Protein AF-W1YDR1-F1 (afdb_monomer)

pLDDT: mean 95.83, std 3.76, range [74.56, 98.62]

Mean predicted aligned error: 2.83 Å

Foldseek 3Di:
DVVCVVVVNQEDEDADEDLVDLACPVVVVLVVQVVVNGAYEYAYEQFPPNHDVVNVSRLVRQLVVQVVCVVPVVRYHGAYEYEQPVRADPVSVVVSVVSVPVVGHYDYDAPPDPVSVVVCCVPPVD

InterPro domains:
  IPR006680 Amidohydrolase-related [PF01979] (5-125)
  IPR032466 Metal-dependent hydrolase [SSF51556] (3-126)
  IPR050287 5-Methylthioadenosine/S-adenosylhomocysteine deaminase [PTHR43794] (4-125)

Radius of gyration: 15.34 Å; Cα contacts (8 Å, |Δi|>4): 180; chains: 1; bounding box: 40×29×41 Å

Solvent-accessible surface area (backbone atoms only — not comparable to full-atom values): 7048 Å² total; per-residue (Å²): 108,67,75,47,48,79,69,70,52,60,65,45,80,44,79,41,77,64,93,84,53,57,79,63,42,67,55,58,52,47,53,52,33,56,74,72,70,35,29,39,35,40,21,32,49,28,40,56,88,70,38,69,69,50,26,50,45,19,50,50,36,21,52,54,45,39,61,55,23,66,78,42,64,90,44,30,41,44,26,41,20,38,48,43,66,92,42,51,51,70,68,54,52,52,51,48,61,71,61,46,80,84,65,55,52,78,46,67,57,70,74,84,47,73,63,49,47,52,49,39,33,72,78,71,73,90

Structure (mmCIF, N/CA/C/O backbone):
data_AF-W1YDR1-F1
#
_entry.id   AF-W1YDR1-F1
#
loop_
_atom_site.group_PDB
_atom_site.id
_atom_site.type_symbol
_atom_site.label_atom_id
_atom_site.label_alt_id
_atom_site.label_comp_id
_atom_site.label_asym_id
_atom_site.label_entity_id
_atom_site.label_seq_id
_atom_site.pdbx_PDB_ins_code
_atom_site.Cartn_x
_atom_site.Cartn_y
_atom_site.Cartn_z
_atom_site.occupancy
_atom_site.B_iso_or_equiv
_atom_site.auth_seq_id
_atom_site.auth_comp_id
_atom_site.auth_asym_id
_atom_site.auth_atom_id
_atom_site.pdbx_PDB_model_num
ATOM 1 N N . TYR A 1 1 ? -14.445 9.318 0.785 1.00 92.50 1 TYR A N 1
ATOM 2 C CA . TYR A 1 1 ? -15.428 8.538 1.570 1.00 92.50 1 TYR A CA 1
ATOM 3 C C . TYR A 1 1 ? -16.887 8.840 1.250 1.00 92.50 1 TYR A C 1
ATOM 5 O O . TYR A 1 1 ? -17.584 7.885 0.944 1.00 92.50 1 TYR A O 1
ATOM 13 N N . LEU A 1 2 ? -17.367 10.095 1.295 1.00 93.94 2 LEU A N 1
ATOM 14 C CA . LEU A 1 2 ? -18.802 10.420 1.126 1.00 93.94 2 LEU A CA 1
ATOM 15 C C . LEU A 1 2 ? -19.475 9.730 -0.072 1.00 93.94 2 LEU A C 1
ATOM 17 O O . LEU A 1 2 ? -20.446 9.012 0.129 1.00 93.94 2 LEU A O 1
ATOM 21 N N . GLY A 1 3 ? -18.899 9.823 -1.275 1.00 96.19 3 GLY A N 1
ATOM 22 C CA . GLY A 1 3 ? -19.463 9.153 -2.454 1.00 96.19 3 GLY A CA 1
ATOM 23 C C . GLY A 1 3 ? -19.553 7.625 -2.320 1.00 96.19 3 GLY A C 1
ATOM 24 O O . GLY A 1 3 ? -20.522 7.026 -2.768 1.00 96.19 3 GLY A O 1
ATOM 25 N N . CYS A 1 4 ? -18.602 6.970 -1.647 1.00 96.69 4 CYS A N 1
ATOM 26 C CA . CYS A 1 4 ? -18.685 5.533 -1.365 1.00 96.69 4 CYS A CA 1
ATOM 27 C C . CYS A 1 4 ? -19.859 5.233 -0.416 1.00 96.69 4 CYS A C 1
ATOM 29 O O . CYS A 1 4 ? -20.627 4.302 -0.648 1.00 96.69 4 CYS A O 1
ATOM 31 N N . ILE A 1 5 ? -20.018 6.050 0.629 1.00 96.56 5 ILE A N 1
ATOM 32 C CA . ILE A 1 5 ? -21.059 5.896 1.656 1.00 96.56 5 ILE A CA 1
ATOM 33 C C . ILE A 1 5 ? -22.453 6.099 1.060 1.00 96.56 5 ILE A C 1
ATOM 35 O O . ILE A 1 5 ? -23.346 5.293 1.307 1.00 96.56 5 ILE A O 1
ATOM 39 N N . GLU A 1 6 ? -22.626 7.129 0.232 1.00 97.69 6 GLU A N 1
ATOM 40 C CA . GLU A 1 6 ? -23.874 7.402 -0.494 1.00 97.69 6 GLU A CA 1
ATOM 41 C C . GLU A 1 6 ? -24.286 6.233 -1.405 1.00 97.69 6 GLU A C 1
ATOM 43 O O . GLU A 1 6 ? -25.470 6.043 -1.668 1.00 97.69 6 GLU A O 1
ATOM 48 N N . ASN A 1 7 ? -23.321 5.406 -1.822 1.00 97.88 7 ASN A N 1
ATOM 49 C CA . ASN A 1 7 ? -23.528 4.196 -2.619 1.00 97.88 7 ASN A CA 1
ATOM 50 C C . ASN A 1 7 ? -23.523 2.897 -1.784 1.00 97.88 7 ASN A C 1
ATOM 52 O O . ASN A 1 7 ? -23.425 1.803 -2.335 1.00 97.88 7 ASN A O 1
ATOM 56 N N . GLY A 1 8 ? -23.625 2.988 -0.453 1.00 97.38 8 GLY A N 1
ATOM 57 C CA . GLY A 1 8 ? -23.744 1.826 0.436 1.00 97.38 8 GLY A CA 1
ATOM 58 C C . GLY A 1 8 ? -22.442 1.057 0.691 1.00 97.38 8 GLY A C 1
ATOM 59 O O . GLY A 1 8 ? -22.477 -0.036 1.261 1.00 97.38 8 GLY A O 1
ATOM 60 N N . VAL A 1 9 ? -21.283 1.598 0.304 1.00 98.00 9 VAL A N 1
ATOM 61 C CA . VAL A 1 9 ? -19.981 0.971 0.567 1.00 98.00 9 VAL A CA 1
ATOM 62 C C . VAL A 1 9 ? -19.623 1.127 2.044 1.00 98.00 9 VAL A C 1
ATOM 64 O O . VAL A 1 9 ? -19.542 2.234 2.573 1.00 98.00 9 VAL A O 1
ATOM 67 N N . THR A 1 10 ? -19.364 0.002 2.713 1.00 97.00 10 THR A N 1
ATOM 68 C CA . THR A 1 10 ? -19.043 -0.039 4.154 1.00 97.00 10 THR A CA 1
ATOM 69 C C . THR A 1 10 ? -17.577 -0.364 4.445 1.00 97.00 10 THR A C 1
ATOM 71 O O . THR A 1 10 ? -17.132 -0.294 5.594 1.00 97.00 10 THR A O 1
ATOM 74 N N . THR A 1 11 ? -16.811 -0.763 3.428 1.00 98.00 11 THR A N 1
ATOM 75 C CA . THR A 1 11 ? -15.380 -1.076 3.527 1.00 98.00 11 THR A CA 1
ATOM 76 C C . THR A 1 11 ? -14.666 -0.615 2.269 1.00 98.00 11 THR A C 1
ATOM 78 O O . THR A 1 11 ? -15.117 -0.931 1.172 1.00 98.00 11 THR A O 1
ATOM 81 N N . ILE A 1 12 ? -13.581 0.137 2.436 1.00 98.06 12 ILE A N 1
ATOM 82 C CA . ILE A 1 12 ? -12.810 0.720 1.339 1.00 98.06 12 ILE A CA 1
ATOM 83 C C . ILE A 1 12 ? -11.390 0.163 1.380 1.00 98.06 12 ILE A C 1
ATOM 85 O O . ILE A 1 12 ? -10.787 0.093 2.448 1.00 98.06 12 ILE A O 1
ATOM 89 N N . PHE A 1 13 ? -10.870 -0.219 0.219 1.00 98.00 13 PHE A N 1
ATOM 90 C CA . PHE A 1 13 ? -9.444 -0.439 0.007 1.00 98.00 13 PHE A CA 1
ATOM 91 C C . PHE A 1 13 ? -8.915 0.803 -0.703 1.00 98.00 13 PHE A C 1
ATOM 93 O O . PHE A 1 13 ? -9.417 1.137 -1.774 1.00 98.00 13 PHE A O 1
ATOM 100 N N . ASP A 1 14 ? -7.970 1.504 -0.087 1.00 97.69 14 ASP A N 1
ATOM 101 C CA . ASP A 1 14 ? -7.409 2.747 -0.621 1.00 97.69 14 ASP A CA 1
ATOM 102 C C . ASP A 1 14 ? -5.907 2.567 -0.845 1.00 97.69 14 ASP A C 1
ATOM 104 O O . ASP A 1 14 ? -5.156 2.285 0.095 1.00 97.69 14 ASP A O 1
ATOM 108 N N . HIS A 1 15 ? -5.501 2.677 -2.109 1.00 97.50 15 HIS A N 1
ATOM 109 C CA . HIS A 1 15 ? -4.108 2.633 -2.546 1.00 97.50 15 HIS A CA 1
ATOM 110 C C . HIS A 1 15 ? -3.629 4.073 -2.703 1.00 97.50 15 HIS A C 1
ATOM 112 O O . HIS A 1 15 ? -3.802 4.703 -3.746 1.00 97.50 15 HIS A O 1
ATOM 118 N N . HIS A 1 16 ? -3.160 4.643 -1.596 1.00 97.50 16 HIS A N 1
ATOM 119 C CA . HIS A 1 16 ? -2.945 6.075 -1.486 1.00 97.50 16 HIS A CA 1
ATOM 120 C C . HIS A 1 16 ? -1.606 6.498 -2.096 1.00 97.50 16 HIS A C 1
ATOM 122 O O . HIS A 1 16 ? -0.559 5.954 -1.754 1.00 97.50 16 HIS A O 1
ATOM 128 N N . ALA A 1 17 ? -1.623 7.539 -2.926 1.00 94.56 17 ALA A N 1
ATOM 129 C CA . ALA A 1 17 ? -0.424 8.148 -3.491 1.00 94.56 17 ALA A CA 1
ATOM 130 C C . ALA A 1 17 ? -0.544 9.676 -3.446 1.00 94.56 17 ALA A C 1
ATOM 132 O O . ALA A 1 17 ? -1.405 10.262 -4.105 1.00 94.56 17 ALA A O 1
ATOM 133 N N . SER A 1 18 ? 0.310 10.334 -2.662 1.00 88.88 18 SER A N 1
ATOM 134 C CA . SER A 1 18 ? 0.241 11.788 -2.442 1.00 88.88 18 SER A CA 1
ATOM 135 C C . SER A 1 18 ? 1.534 12.553 -2.719 1.00 88.88 18 SER A C 1
ATOM 137 O O . SER A 1 18 ? 1.449 13.773 -2.768 1.00 88.88 18 SER A O 1
ATOM 139 N N . TYR A 1 19 ? 2.677 11.883 -2.938 1.00 77.25 19 TYR A N 1
ATOM 140 C CA . TYR A 1 19 ? 4.016 12.344 -3.390 1.00 77.25 19 TYR A CA 1
ATOM 141 C C . TYR A 1 19 ? 4.679 13.572 -2.727 1.00 77.25 19 TYR A C 1
ATOM 143 O O . TYR A 1 19 ? 5.904 13.665 -2.707 1.00 77.25 19 TYR A O 1
ATOM 151 N N . GLY A 1 20 ? 3.920 14.523 -2.190 1.00 82.62 20 GLY A N 1
ATOM 152 C CA . GLY A 1 20 ? 4.378 15.615 -1.337 1.00 82.62 20 GLY A CA 1
ATOM 153 C C . GLY A 1 20 ? 4.191 15.334 0.153 1.00 82.62 20 GLY A C 1
ATOM 154 O O . GLY A 1 20 ? 4.865 15.958 0.959 1.00 82.62 20 GLY A O 1
ATOM 155 N N . GLU A 1 21 ? 3.327 14.382 0.522 1.00 90.56 21 GLU A N 1
ATOM 156 C CA . GLU A 1 21 ? 2.953 14.104 1.917 1.00 90.56 21 GLU A CA 1
ATOM 157 C C . GLU A 1 21 ? 2.928 12.593 2.183 1.00 90.56 21 GLU A C 1
ATOM 159 O O . GLU A 1 21 ? 1.867 11.977 2.262 1.00 90.56 21 GLU A O 1
ATOM 164 N N . VAL A 1 22 ? 4.105 11.968 2.271 1.00 95.00 22 VAL A N 1
ATOM 165 C CA . VAL A 1 22 ? 4.214 10.530 2.579 1.00 95.00 22 VAL A CA 1
ATOM 166 C C . VAL A 1 22 ? 3.965 10.255 4.070 1.00 95.00 22 VAL A C 1
ATOM 168 O O . VAL A 1 22 ? 3.041 9.500 4.386 1.00 95.00 22 VAL A O 1
ATOM 171 N N . PRO A 1 23 ? 4.730 10.849 5.011 1.00 95.81 23 PRO A N 1
ATOM 172 C CA . PRO A 1 23 ? 4.679 10.432 6.410 1.00 95.81 23 PRO A CA 1
ATOM 173 C C . PRO A 1 23 ? 3.331 10.756 7.061 1.00 95.81 23 PRO A C 1
ATOM 175 O O . PRO A 1 23 ? 2.836 11.874 6.947 1.00 95.81 23 PRO A O 1
ATOM 178 N N . ASN A 1 24 ? 2.769 9.796 7.798 1.00 96.94 24 ASN A N 1
ATOM 179 C CA . ASN A 1 24 ? 1.498 9.900 8.533 1.00 96.94 24 ASN A CA 1
ATOM 180 C C . ASN A 1 24 ? 0.241 10.143 7.677 1.00 96.94 24 ASN A C 1
ATOM 182 O O . ASN A 1 24 ? -0.853 10.288 8.231 1.00 96.94 24 ASN A O 1
ATOM 186 N N . SER A 1 25 ? 0.355 10.160 6.349 1.00 97.94 25 SER A N 1
ATOM 187 C CA . SER A 1 25 ? -0.788 10.354 5.449 1.00 97.94 25 SER A CA 1
ATOM 188 C C . SER A 1 25 ? -1.875 9.298 5.654 1.00 97.94 25 SER A C 1
ATOM 190 O O . SER A 1 25 ? -3.062 9.629 5.695 1.00 97.94 25 SER A O 1
ATOM 192 N N . LEU A 1 26 ? -1.485 8.042 5.895 1.00 98.25 26 LEU A N 1
ATOM 193 C CA . LEU A 1 26 ? -2.435 6.956 6.132 1.00 98.25 26 LEU A CA 1
ATOM 194 C C . LEU A 1 26 ? -3.194 7.132 7.452 1.00 98.25 26 LEU A C 1
ATOM 196 O O . LEU A 1 26 ? -4.382 6.821 7.510 1.00 98.25 26 LEU A O 1
ATOM 200 N N . SER A 1 27 ? -2.562 7.691 8.490 1.00 98.31 27 SER A N 1
ATOM 201 C CA . SER A 1 27 ? -3.239 7.995 9.762 1.00 98.31 27 SER A CA 1
ATOM 202 C C . SER A 1 27 ? -4.289 9.084 9.589 1.00 98.31 27 SER A C 1
ATOM 204 O O . SER A 1 27 ? -5.398 8.955 10.098 1.00 98.31 27 SER A O 1
ATOM 206 N N . ILE A 1 28 ? -3.981 10.125 8.806 1.00 97.75 28 ILE A N 1
ATOM 207 C CA . ILE A 1 28 ? -4.940 11.194 8.493 1.00 97.75 28 ILE A CA 1
ATOM 208 C C . ILE A 1 28 ? -6.173 10.602 7.795 1.00 97.75 28 ILE A C 1
ATOM 210 O O . ILE A 1 28 ? -7.310 10.891 8.171 1.00 97.75 28 ILE A O 1
ATOM 214 N N . ILE A 1 29 ? -5.965 9.723 6.812 1.00 97.62 29 ILE A N 1
ATOM 215 C CA . ILE A 1 29 ? -7.057 9.040 6.106 1.00 97.62 29 ILE A CA 1
ATOM 216 C C . ILE A 1 29 ? -7.831 8.108 7.050 1.00 97.62 29 ILE A C 1
ATOM 218 O O . ILE A 1 29 ? -9.063 8.055 6.988 1.00 97.62 29 ILE A O 1
ATOM 222 N N . ALA A 1 30 ? -7.133 7.391 7.932 1.00 98.19 30 ALA A N 1
ATOM 223 C CA . ALA A 1 30 ? -7.729 6.487 8.907 1.00 98.19 30 ALA A CA 1
ATOM 224 C C . ALA A 1 30 ? -8.602 7.224 9.931 1.00 98.19 30 ALA A C 1
ATOM 226 O O . ALA A 1 30 ? -9.690 6.750 10.261 1.00 98.19 30 ALA A O 1
ATOM 227 N N . ASP A 1 31 ? -8.177 8.395 10.403 1.00 98.06 31 ASP A N 1
ATOM 228 C CA . ASP A 1 31 ? -8.965 9.222 11.317 1.00 98.06 31 ASP A CA 1
ATOM 229 C C . ASP A 1 31 ? -10.264 9.684 10.662 1.00 98.06 31 ASP A C 1
ATOM 231 O O . ASP A 1 31 ? -11.336 9.598 11.267 1.00 98.06 31 ASP A O 1
ATOM 235 N N . VAL A 1 32 ? -10.204 10.085 9.392 1.00 97.50 32 VAL A N 1
ATOM 236 C CA . VAL A 1 32 ? -11.400 10.436 8.621 1.00 97.50 32 VAL A CA 1
ATOM 237 C C . VAL A 1 32 ? -12.302 9.208 8.417 1.00 97.50 32 VAL A C 1
ATOM 239 O O . VAL A 1 32 ? -13.518 9.307 8.588 1.00 97.50 32 VAL A O 1
ATOM 242 N N . ALA A 1 33 ? -11.741 8.030 8.123 1.00 97.31 33 ALA A N 1
ATOM 243 C CA . ALA A 1 33 ? -12.510 6.786 8.006 1.00 97.31 33 ALA A CA 1
ATOM 244 C C . ALA A 1 33 ? -13.276 6.454 9.298 1.00 97.31 33 ALA A C 1
ATOM 246 O O . ALA A 1 33 ? -14.471 6.144 9.257 1.00 97.31 33 ALA A O 1
ATOM 247 N N . LYS A 1 34 ? -12.607 6.589 10.453 1.00 96.62 34 LYS A N 1
ATOM 248 C CA . LYS A 1 34 ? -13.204 6.391 11.782 1.00 96.62 34 LYS A CA 1
ATOM 249 C C . LYS A 1 34 ? -14.325 7.390 12.052 1.00 96.62 34 LYS A C 1
ATOM 251 O O . LYS A 1 34 ? -15.383 6.976 12.521 1.00 96.62 34 LYS A O 1
ATOM 256 N N . GLN A 1 35 ? -14.126 8.669 11.723 1.00 97.12 35 GLN A N 1
ATOM 257 C CA . GLN A 1 35 ? -15.152 9.710 11.881 1.00 97.12 35 GLN A CA 1
ATOM 258 C C . GLN A 1 35 ? -16.420 9.392 11.084 1.00 97.12 35 GLN A C 1
ATOM 260 O O . GLN A 1 35 ? -17.525 9.534 11.601 1.00 97.12 35 GLN A O 1
ATOM 265 N N . PHE A 1 36 ? -16.271 8.905 9.850 1.00 96.31 36 PHE A N 1
ATOM 266 C CA . PHE A 1 36 ? -17.403 8.485 9.021 1.00 96.31 36 PHE A CA 1
ATOM 267 C C . PHE A 1 36 ? -17.935 7.082 9.354 1.00 96.31 36 PHE A C 1
ATOM 269 O O . PHE A 1 36 ? -18.933 6.650 8.780 1.00 96.31 36 PHE A O 1
ATOM 276 N N . GLY A 1 37 ? -17.297 6.358 10.277 1.00 95.81 37 GLY A N 1
ATOM 277 C CA . GLY A 1 37 ? -17.737 5.040 10.724 1.00 95.81 37 GLY A CA 1
ATOM 278 C C . GLY A 1 37 ? -17.580 3.923 9.687 1.00 95.81 37 GLY A C 1
ATOM 279 O O . GLY A 1 37 ? -18.212 2.873 9.847 1.00 95.81 37 GLY A O 1
ATOM 280 N N . VAL A 1 38 ? -16.745 4.110 8.661 1.00 97.31 38 VAL A N 1
ATOM 281 C CA . VAL A 1 38 ? -16.438 3.094 7.640 1.00 97.31 38 VAL A CA 1
ATOM 282 C C . VAL A 1 38 ? -15.191 2.297 8.013 1.00 97.31 38 VAL A C 1
ATOM 284 O O . VAL A 1 38 ? -14.342 2.769 8.767 1.00 97.31 38 VAL A O 1
ATOM 287 N N . ARG A 1 39 ? -15.086 1.062 7.512 1.00 98.62 39 ARG A N 1
ATOM 288 C CA . ARG A 1 39 ? -13.841 0.290 7.619 1.00 98.62 39 ARG A CA 1
ATOM 289 C C . ARG A 1 39 ? -12.920 0.640 6.459 1.00 98.62 39 ARG A C 1
ATOM 291 O O . ARG A 1 39 ? -13.399 0.779 5.333 1.00 98.62 39 ARG A O 1
ATOM 298 N N . SER A 1 40 ? -11.622 0.692 6.716 1.00 98.38 40 SER A N 1
ATOM 299 C CA . SER A 1 40 ? -10.640 0.984 5.674 1.00 98.38 40 SER A CA 1
ATOM 300 C C . SER A 1 40 ? -9.445 0.046 5.743 1.00 98.38 40 SER A C 1
ATOM 302 O O . SER A 1 40 ? -8.872 -0.170 6.808 1.00 98.38 40 SER A O 1
ATOM 304 N N . CYS A 1 41 ? -9.071 -0.491 4.588 1.00 98.62 41 CYS A N 1
ATOM 305 C CA . CYS A 1 41 ? -7.800 -1.148 4.343 1.00 98.62 41 CYS A CA 1
ATOM 306 C C . CYS A 1 41 ? -6.918 -0.169 3.565 1.00 98.62 41 CYS A C 1
ATOM 308 O O . CYS A 1 41 ? -7.249 0.167 2.428 1.00 98.62 41 CYS A O 1
ATOM 310 N N . LEU A 1 42 ? -5.857 0.338 4.186 1.00 98.62 42 LEU A N 1
ATOM 311 C CA . LEU A 1 42 ? -5.041 1.405 3.607 1.00 98.62 42 LEU A CA 1
ATOM 312 C C . LEU A 1 42 ? -3.630 0.912 3.295 1.00 98.62 42 LEU A C 1
ATOM 314 O O . LEU A 1 42 ? -3.052 0.110 4.032 1.00 98.62 42 LEU A O 1
ATOM 318 N N . CYS A 1 43 ? -3.059 1.441 2.225 1.00 98.50 43 CYS A N 1
ATOM 319 C CA . CYS A 1 43 ? -1.642 1.329 1.926 1.00 98.50 43 CYS A CA 1
ATOM 320 C C . CYS A 1 43 ? -1.148 2.599 1.235 1.00 98.50 43 CYS A C 1
ATOM 322 O O . CYS A 1 43 ? -1.938 3.353 0.668 1.00 98.50 43 CYS A O 1
ATOM 324 N N . TYR A 1 44 ? 0.159 2.835 1.302 1.00 98.38 44 TYR A N 1
ATOM 325 C CA . TYR A 1 44 ? 0.826 3.892 0.552 1.00 98.38 44 TYR A CA 1
ATOM 326 C C . TYR A 1 44 ? 1.515 3.293 -0.671 1.00 98.38 44 TYR A C 1
ATOM 328 O O . TYR A 1 44 ? 2.151 2.242 -0.569 1.00 98.38 44 TYR A O 1
ATOM 336 N N . GLU A 1 45 ? 1.431 3.962 -1.813 1.00 97.81 45 GLU A N 1
ATOM 337 C CA . GLU A 1 45 ? 2.051 3.514 -3.051 1.00 97.81 45 GLU A CA 1
ATOM 338 C C . GLU A 1 45 ? 3.586 3.577 -2.992 1.00 97.81 45 GLU A C 1
ATOM 340 O O . GLU A 1 45 ? 4.193 4.640 -2.868 1.00 97.81 45 GLU A O 1
ATOM 345 N N . VAL A 1 46 ? 4.228 2.417 -3.124 1.00 98.12 46 VAL A N 1
ATOM 346 C CA . VAL A 1 46 ? 5.666 2.275 -3.357 1.00 98.12 46 VAL A CA 1
ATOM 347 C C . VAL A 1 46 ? 5.918 2.249 -4.863 1.00 98.12 46 VAL A C 1
ATOM 349 O O . VAL A 1 46 ? 5.285 1.485 -5.595 1.00 98.12 46 VAL A O 1
ATOM 352 N N . SER A 1 47 ? 6.855 3.081 -5.318 1.00 97.06 47 SER A N 1
ATOM 353 C CA . SER A 1 47 ? 7.190 3.263 -6.731 1.00 97.06 47 SER A CA 1
ATOM 354 C C . SER A 1 47 ? 8.570 3.917 -6.875 1.00 97.06 47 SER A C 1
ATOM 356 O O . SER A 1 47 ? 8.948 4.769 -6.068 1.00 97.06 47 SER A O 1
ATOM 358 N N . ASP A 1 48 ? 9.297 3.576 -7.942 1.00 96.56 48 ASP A N 1
ATOM 359 C CA . ASP A 1 48 ? 10.610 4.156 -8.261 1.00 96.56 48 ASP A CA 1
ATOM 360 C C . ASP A 1 48 ? 10.514 5.516 -8.975 1.00 96.56 48 ASP A C 1
ATOM 362 O O . ASP A 1 48 ? 11.526 6.192 -9.178 1.00 96.56 48 ASP A O 1
ATOM 366 N N . ARG A 1 49 ? 9.297 5.967 -9.32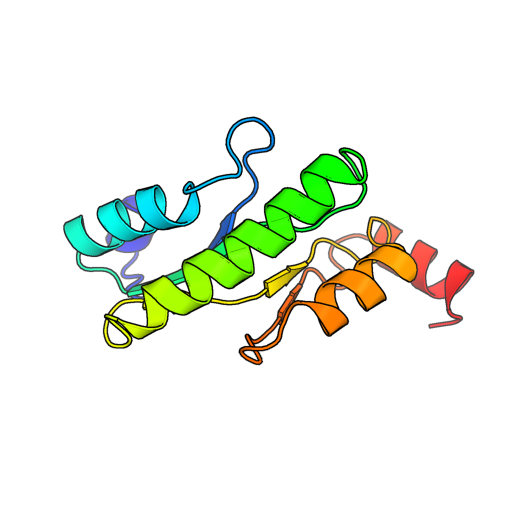2 1.00 94.94 49 ARG A N 1
ATOM 367 C CA . ARG A 1 49 ? 9.046 7.205 -10.091 1.00 94.94 49 ARG A CA 1
ATOM 368 C C . ARG A 1 49 ? 9.618 8.470 -9.448 1.00 94.94 49 ARG A C 1
ATOM 370 O O . ARG A 1 49 ? 9.929 9.423 -10.159 1.00 94.94 49 ARG A O 1
ATOM 377 N N . ASN A 1 50 ? 9.763 8.486 -8.125 1.00 92.69 50 ASN A N 1
ATOM 378 C CA . ASN A 1 50 ? 10.157 9.672 -7.364 1.00 92.69 50 ASN A CA 1
ATOM 379 C C . ASN A 1 50 ? 11.498 9.507 -6.634 1.00 92.69 50 ASN A C 1
ATOM 381 O O . ASN A 1 50 ? 11.822 10.277 -5.728 1.00 92.69 50 ASN A O 1
ATOM 385 N N . GLY A 1 51 ? 12.292 8.523 -7.058 1.00 94.94 51 GLY A N 1
ATOM 386 C CA . GLY A 1 51 ? 13.613 8.258 -6.510 1.00 94.94 51 GLY A CA 1
ATOM 387 C C . GLY A 1 51 ? 13.593 7.453 -5.211 1.00 94.94 51 GLY A C 1
ATOM 388 O O . GLY A 1 51 ? 12.569 7.261 -4.553 1.00 94.94 51 GLY A O 1
ATOM 389 N N . VAL A 1 52 ? 14.783 6.980 -4.841 1.00 96.81 52 VAL A N 1
ATOM 390 C CA . VAL A 1 52 ? 14.982 6.013 -3.753 1.00 96.81 52 VAL A CA 1
ATOM 391 C C . VAL A 1 52 ? 14.510 6.521 -2.389 1.00 96.81 52 VAL A C 1
ATOM 393 O O . VAL A 1 52 ? 13.996 5.738 -1.596 1.00 96.81 52 VAL A O 1
ATOM 396 N N . ASP A 1 53 ? 14.651 7.817 -2.106 1.00 96.62 53 ASP A N 1
ATOM 397 C CA . ASP A 1 53 ? 14.279 8.374 -0.802 1.00 96.62 53 ASP A CA 1
ATOM 398 C C . ASP A 1 53 ? 12.760 8.378 -0.606 1.00 96.62 53 ASP A C 1
ATOM 400 O O . ASP A 1 53 ? 12.279 8.004 0.465 1.00 96.62 53 ASP A O 1
ATOM 404 N N . GLN A 1 54 ? 11.993 8.717 -1.651 1.00 96.00 54 GLN A N 1
ATOM 405 C CA . GLN A 1 54 ? 10.532 8.630 -1.599 1.00 96.00 54 GLN A CA 1
ATOM 406 C C . GLN A 1 54 ? 10.051 7.180 -1.555 1.00 96.00 54 GLN A C 1
ATOM 408 O O . GLN A 1 54 ? 9.167 6.866 -0.763 1.00 96.00 54 GLN A O 1
ATOM 413 N N . MET A 1 55 ? 10.670 6.286 -2.331 1.00 97.25 55 MET A N 1
ATOM 414 C CA . MET A 1 55 ? 10.379 4.850 -2.274 1.00 97.25 55 MET A CA 1
ATOM 415 C C . MET A 1 55 ? 10.554 4.309 -0.844 1.00 97.25 55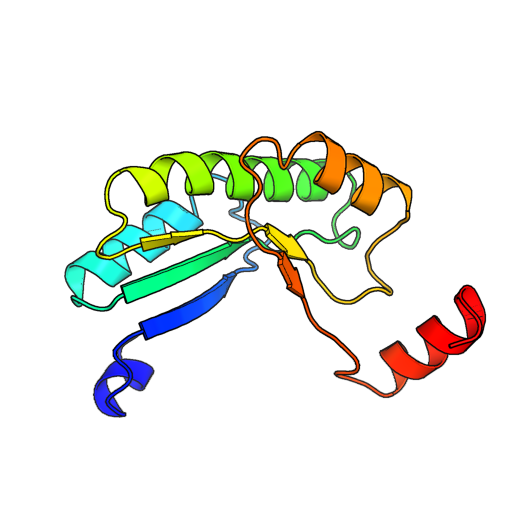 MET A C 1
ATOM 417 O O . MET A 1 55 ? 9.651 3.677 -0.296 1.00 97.25 55 MET A O 1
ATOM 421 N N . LYS A 1 56 ? 11.677 4.625 -0.186 1.00 97.94 56 LYS A N 1
ATOM 422 C CA . LYS A 1 56 ? 11.939 4.203 1.199 1.00 97.94 56 LYS A CA 1
ATOM 423 C C . LYS A 1 56 ? 10.958 4.818 2.192 1.00 97.94 56 LYS A C 1
ATOM 425 O O . LYS A 1 56 ? 10.513 4.125 3.105 1.00 97.94 56 LYS A O 1
ATOM 430 N N . ALA A 1 57 ? 10.602 6.092 2.016 1.00 97.69 57 ALA A N 1
ATOM 431 C CA . ALA A 1 57 ? 9.591 6.747 2.841 1.00 97.69 57 ALA A CA 1
ATOM 432 C C . ALA A 1 57 ? 8.218 6.067 2.702 1.00 97.69 57 ALA A C 1
ATOM 434 O O . ALA A 1 57 ? 7.547 5.853 3.710 1.00 97.69 57 ALA A O 1
ATOM 435 N N . ALA A 1 58 ? 7.832 5.666 1.487 1.00 98.00 58 ALA A N 1
ATOM 436 C CA . ALA A 1 58 ? 6.591 4.940 1.227 1.00 98.00 58 ALA A CA 1
ATOM 437 C C . ALA A 1 58 ? 6.575 3.573 1.928 1.00 98.00 58 ALA A C 1
ATOM 439 O O . ALA A 1 58 ? 5.602 3.222 2.598 1.00 98.00 58 ALA A O 1
ATOM 440 N N . VAL A 1 59 ? 7.670 2.810 1.848 1.00 98.25 59 VAL A N 1
ATOM 441 C CA . VAL A 1 59 ? 7.799 1.532 2.570 1.00 98.25 59 VAL A CA 1
ATOM 442 C C . VAL A 1 59 ? 7.709 1.746 4.081 1.00 98.25 59 VAL A C 1
ATOM 444 O O . VAL A 1 59 ? 6.969 1.035 4.763 1.00 98.25 59 VAL A O 1
ATOM 447 N N . ALA A 1 60 ? 8.412 2.752 4.608 1.00 98.00 60 ALA A N 1
ATOM 448 C CA . ALA A 1 60 ? 8.380 3.081 6.028 1.00 98.00 60 ALA A CA 1
ATOM 449 C C . ALA A 1 60 ? 6.970 3.472 6.502 1.00 98.00 60 ALA A C 1
ATOM 451 O O . ALA A 1 60 ? 6.552 3.030 7.573 1.00 98.00 60 ALA A O 1
ATOM 452 N N . GLU A 1 61 ? 6.222 4.240 5.706 1.00 98.31 61 GLU A N 1
ATOM 453 C CA . GLU A 1 61 ? 4.842 4.620 6.021 1.00 98.31 61 GLU A CA 1
ATOM 454 C C . GLU A 1 61 ? 3.908 3.406 6.054 1.00 98.31 61 GLU A C 1
ATOM 456 O O . GLU A 1 61 ? 3.143 3.263 7.008 1.00 98.31 61 GLU A O 1
ATOM 461 N N . ASN A 1 62 ? 4.014 2.482 5.090 1.00 98.50 62 ASN A N 1
ATOM 462 C CA . ASN A 1 62 ? 3.240 1.234 5.106 1.00 98.50 62 ASN A CA 1
ATOM 463 C C . ASN A 1 62 ? 3.512 0.408 6.375 1.00 98.50 62 ASN A C 1
ATOM 465 O O . ASN A 1 62 ? 2.579 -0.042 7.039 1.00 98.50 62 ASN A O 1
ATOM 469 N N . VAL A 1 63 ? 4.785 0.227 6.748 1.00 98.38 63 VAL A N 1
ATOM 470 C CA . VAL A 1 63 ? 5.173 -0.537 7.950 1.00 98.38 63 VAL A CA 1
ATOM 471 C C . VAL A 1 63 ? 4.693 0.156 9.227 1.00 98.38 63 VAL A C 1
ATOM 473 O O . VAL A 1 63 ? 4.142 -0.489 10.123 1.00 98.38 63 VAL A O 1
ATOM 476 N N . ARG A 1 64 ? 4.874 1.478 9.320 1.00 98.25 64 ARG A N 1
ATOM 477 C CA . ARG A 1 64 ? 4.416 2.287 10.456 1.00 98.25 64 ARG A CA 1
ATOM 478 C C . ARG A 1 64 ? 2.901 2.179 10.617 1.00 98.25 64 ARG A C 1
ATOM 480 O O . ARG A 1 64 ? 2.431 1.859 11.710 1.00 98.25 64 ARG A O 1
ATOM 487 N N . PHE A 1 65 ? 2.149 2.396 9.540 1.00 98.50 65 PHE A N 1
ATOM 488 C CA . PHE A 1 65 ? 0.694 2.304 9.562 1.00 98.50 65 PHE A CA 1
ATOM 489 C C . PHE A 1 65 ? 0.211 0.876 9.836 1.00 98.50 65 PHE A C 1
ATOM 491 O O . PHE A 1 65 ? -0.765 0.691 10.555 1.00 98.50 65 PHE A O 1
ATOM 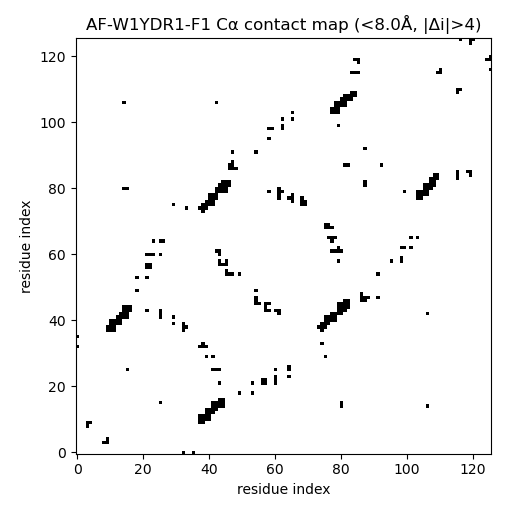498 N N . GLY A 1 66 ? 0.931 -0.149 9.371 1.00 98.25 66 GLY A N 1
ATOM 499 C CA . GLY A 1 66 ? 0.654 -1.543 9.717 1.00 98.25 66 GLY A CA 1
ATOM 500 C C . GLY A 1 66 ? 0.626 -1.801 11.222 1.00 98.25 66 GLY A C 1
ATOM 501 O O . GLY A 1 66 ? -0.254 -2.507 11.718 1.00 98.25 66 GLY A O 1
ATOM 502 N N . LYS A 1 67 ? 1.538 -1.176 11.972 1.00 97.88 67 LYS A N 1
ATOM 503 C CA . LYS A 1 67 ? 1.562 -1.249 13.441 1.00 97.88 67 LYS A CA 1
ATOM 504 C C . LYS A 1 67 ? 0.404 -0.481 14.077 1.00 97.88 67 LYS A C 1
ATOM 506 O O . LYS A 1 67 ? -0.152 -0.943 15.070 1.00 97.88 67 LYS A O 1
ATOM 511 N N . GLU A 1 68 ? 0.025 0.657 13.505 1.00 97.94 68 GLU A N 1
ATOM 512 C CA . GLU A 1 68 ? -1.118 1.455 13.960 1.00 97.94 68 GLU A CA 1
ATOM 513 C C . GLU A 1 68 ? -2.455 0.736 13.730 1.00 97.94 68 GLU A C 1
ATOM 515 O O . GLU A 1 68 ? -3.253 0.609 14.655 1.00 97.94 68 GLU A O 1
ATOM 520 N N . ALA A 1 69 ? -2.686 0.192 12.533 1.00 98.00 69 ALA A N 1
ATOM 521 C CA . ALA A 1 69 ? -3.923 -0.502 12.181 1.00 98.00 69 ALA A CA 1
ATOM 522 C C . ALA A 1 69 ? -4.195 -1.712 13.092 1.00 98.00 69 ALA A C 1
ATOM 524 O O . ALA A 1 69 ? -5.343 -1.975 13.448 1.00 98.00 69 ALA A O 1
ATOM 525 N N . LYS A 1 70 ? -3.140 -2.402 13.557 1.00 96.94 70 LYS A N 1
ATOM 526 C CA . LYS A 1 70 ? -3.242 -3.503 14.535 1.00 96.94 70 LYS A CA 1
ATOM 527 C C . LYS A 1 70 ? -3.829 -3.076 15.889 1.00 96.94 70 LYS A C 1
ATOM 529 O O . LYS A 1 70 ? -4.267 -3.945 16.638 1.00 96.94 70 LYS A O 1
ATOM 534 N N . GLN A 1 71 ? -3.844 -1.783 16.217 1.00 97.31 71 GLN A N 1
ATOM 535 C CA . GLN A 1 71 ? -4.441 -1.271 17.457 1.00 97.31 71 GLN A CA 1
ATOM 536 C C . GLN A 1 71 ? -5.973 -1.176 17.381 1.00 97.31 71 GLN A C 1
ATOM 538 O O . GLN A 1 71 ? -6.631 -1.215 18.418 1.00 97.31 71 GLN A O 1
ATOM 543 N N . ASP A 1 72 ? -6.547 -1.099 16.175 1.00 97.00 72 ASP A N 1
ATOM 544 C CA . ASP A 1 72 ? -7.997 -1.135 15.939 1.00 97.00 72 ASP A CA 1
ATOM 545 C C . ASP A 1 72 ? -8.341 -2.031 14.732 1.00 97.00 72 ASP A C 1
ATOM 547 O O . ASP A 1 72 ? -8.818 -1.559 13.693 1.00 97.00 72 ASP A O 1
ATOM 551 N N . PRO A 1 73 ? -8.136 -3.356 14.858 1.00 96.25 73 PRO A N 1
ATOM 552 C CA . PRO A 1 73 ? -8.337 -4.299 13.758 1.00 96.25 73 PRO A CA 1
ATOM 553 C C . PRO A 1 73 ? -9.817 -4.469 13.375 1.00 96.25 73 PRO A C 1
ATOM 555 O O . PRO A 1 73 ? -10.137 -5.108 12.376 1.00 96.25 73 PRO A O 1
ATOM 558 N N . SER A 1 74 ? -10.745 -3.922 14.170 1.00 96.75 74 SER A N 1
ATOM 559 C CA . SER A 1 74 ? -12.182 -3.937 13.874 1.00 96.75 74 SER A CA 1
ATOM 560 C C . SER A 1 74 ? -12.581 -2.898 12.819 1.00 96.75 74 SER A C 1
ATOM 562 O O . SER A 1 74 ? -13.607 -3.048 12.142 1.00 96.75 74 SER A O 1
ATOM 564 N N . ARG A 1 75 ? -11.772 -1.839 12.679 1.00 96.88 75 ARG A N 1
ATOM 565 C CA . ARG A 1 75 ? -12.009 -0.716 11.765 1.00 96.88 75 ARG A CA 1
ATOM 566 C C . ARG A 1 75 ? -10.955 -0.592 10.681 1.00 96.88 75 ARG A C 1
ATOM 568 O O . ARG A 1 75 ? -11.299 -0.180 9.573 1.00 96.88 75 ARG A O 1
ATOM 575 N N . LEU A 1 76 ? -9.708 -0.921 10.998 1.00 98.44 76 LEU A N 1
ATOM 576 C CA . LEU A 1 76 ? -8.568 -0.675 10.134 1.00 98.44 76 LEU A CA 1
ATOM 577 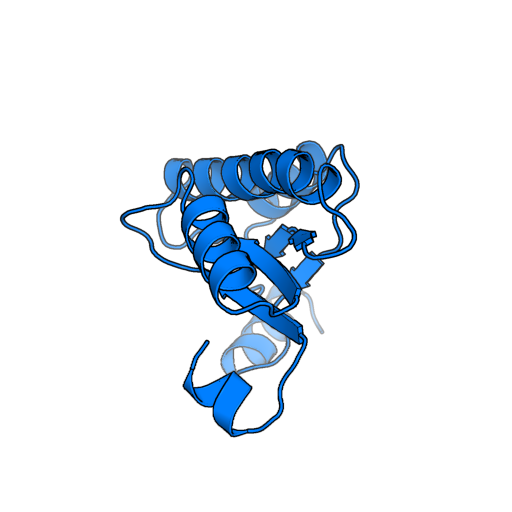C C . LEU A 1 76 ? -7.865 -1.969 9.737 1.00 98.44 76 LEU A C 1
ATOM 579 O O . LEU A 1 76 ? -7.707 -2.893 10.531 1.00 98.44 76 LEU A O 1
ATOM 583 N N . ALA A 1 77 ? -7.383 -1.981 8.503 1.00 98.44 77 ALA A N 1
ATOM 584 C CA . ALA A 1 77 ? -6.402 -2.925 8.002 1.00 98.44 77 ALA A CA 1
ATOM 585 C C . ALA A 1 77 ? -5.314 -2.161 7.239 1.00 98.44 77 ALA A C 1
ATOM 587 O O . ALA A 1 77 ? -5.534 -1.039 6.776 1.00 98.44 77 ALA A O 1
ATOM 588 N N . ALA A 1 78 ? -4.142 -2.773 7.115 1.00 98.38 78 ALA A N 1
ATOM 589 C CA . ALA A 1 78 ? -3.021 -2.220 6.373 1.00 98.38 78 ALA A CA 1
ATOM 590 C C . ALA A 1 78 ? -2.474 -3.251 5.388 1.00 98.38 78 ALA A C 1
ATOM 592 O O . ALA A 1 78 ? -2.459 -4.452 5.675 1.00 98.38 78 ALA A O 1
ATOM 593 N N . MET A 1 79 ? -1.995 -2.768 4.250 1.00 98.56 79 MET A N 1
ATOM 594 C CA . MET A 1 79 ? -1.300 -3.559 3.237 1.00 98.56 79 MET A CA 1
ATOM 595 C C . MET A 1 79 ? -0.010 -2.848 2.830 1.00 98.56 79 MET A C 1
ATOM 597 O O . MET A 1 79 ? 0.184 -1.678 3.139 1.00 98.56 79 MET A O 1
ATOM 601 N N . MET A 1 80 ? 0.874 -3.554 2.133 1.00 98.50 80 MET A N 1
ATOM 602 C CA . MET A 1 80 ? 1.998 -2.964 1.420 1.00 98.50 80 MET A CA 1
ATOM 603 C C . MET A 1 80 ? 1.536 -2.584 0.010 1.00 98.50 80 MET A C 1
ATOM 605 O O . MET A 1 80 ? 1.203 -3.462 -0.792 1.00 98.50 80 MET A O 1
ATOM 609 N N . GLY A 1 81 ? 1.468 -1.284 -0.274 1.00 98.12 81 GLY A N 1
ATOM 610 C CA . GLY A 1 81 ? 1.011 -0.762 -1.560 1.00 98.12 81 GLY A CA 1
ATOM 611 C C . GLY A 1 81 ? 2.137 -0.774 -2.581 1.00 98.12 81 GLY A C 1
ATOM 612 O O . GLY A 1 81 ? 3.113 -0.053 -2.432 1.00 98.12 81 GLY A O 1
ATOM 613 N N . LEU A 1 82 ? 2.011 -1.581 -3.626 1.00 97.88 82 LEU A N 1
ATOM 614 C CA . LEU A 1 82 ? 2.947 -1.616 -4.745 1.00 97.88 82 LEU A CA 1
ATOM 615 C C . LEU A 1 82 ? 2.268 -1.020 -5.975 1.00 97.88 82 LEU A C 1
ATOM 617 O O . LEU A 1 82 ? 1.120 -1.358 -6.268 1.00 97.88 82 LEU A O 1
ATOM 621 N N . HIS A 1 83 ? 2.957 -0.139 -6.692 1.00 96.19 83 HIS A N 1
ATOM 622 C CA . HIS A 1 83 ? 2.485 0.297 -8.003 1.00 96.19 83 HIS A CA 1
ATOM 623 C C . HIS A 1 83 ? 2.663 -0.821 -9.056 1.00 96.19 83 HIS A C 1
ATOM 625 O O . HIS A 1 83 ? 3.028 -1.953 -8.731 1.00 96.19 83 HIS A O 1
ATOM 631 N N . ALA A 1 84 ? 2.381 -0.527 -10.324 1.00 94.12 84 ALA A N 1
ATOM 632 C CA . ALA A 1 84 ? 2.568 -1.461 -11.430 1.00 94.12 84 ALA A CA 1
ATOM 633 C C . ALA A 1 84 ? 4.033 -1.925 -11.578 1.00 94.12 84 ALA A C 1
ATOM 635 O O . ALA A 1 84 ? 4.979 -1.219 -11.214 1.00 94.12 84 ALA A O 1
ATOM 636 N N . SER A 1 85 ? 4.234 -3.116 -12.151 1.00 92.00 85 SER A N 1
ATOM 637 C CA . SER A 1 85 ? 5.551 -3.772 -12.207 1.00 92.00 85 SER A CA 1
ATOM 638 C C . SER A 1 85 ? 6.618 -2.945 -12.920 1.00 92.00 85 SER A C 1
ATOM 640 O O . SER A 1 85 ? 7.774 -2.948 -12.510 1.00 92.00 85 SER A O 1
ATOM 642 N N . PHE A 1 86 ? 6.249 -2.197 -13.961 1.00 91.69 86 PHE A N 1
ATOM 643 C CA . PHE A 1 86 ? 7.207 -1.420 -14.750 1.00 91.69 86 PHE A CA 1
ATOM 644 C C . PHE A 1 86 ? 7.795 -0.218 -13.990 1.00 91.69 86 PHE A C 1
ATOM 646 O O . PHE A 1 86 ? 8.787 0.358 -14.438 1.00 91.69 86 PHE A O 1
ATOM 653 N N . THR A 1 87 ? 7.221 0.153 -12.839 1.00 94.50 87 THR A N 1
ATOM 654 C CA . THR A 1 87 ? 7.748 1.198 -11.945 1.00 94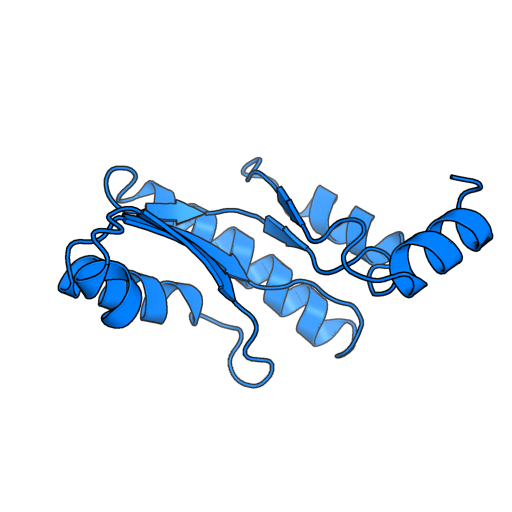.50 87 THR A CA 1
ATOM 655 C C . THR A 1 87 ? 8.443 0.638 -10.703 1.00 94.50 87 THR A C 1
ATOM 657 O O . THR A 1 87 ? 8.680 1.389 -9.757 1.00 94.50 87 THR A O 1
ATOM 660 N N . LEU A 1 88 ? 8.707 -0.670 -10.661 1.00 96.25 88 LEU A N 1
ATOM 661 C CA . LEU A 1 88 ? 9.313 -1.353 -9.522 1.00 96.25 88 LEU A CA 1
ATOM 662 C C . LEU A 1 88 ? 10.513 -2.180 -9.981 1.00 96.25 88 LEU A C 1
ATOM 664 O O . LEU A 1 88 ? 10.378 -3.198 -10.655 1.00 96.25 88 LEU A O 1
ATOM 668 N N . SER A 1 89 ? 11.702 -1.742 -9.588 1.00 95.94 89 SER A N 1
ATOM 669 C CA . SER A 1 89 ? 12.947 -2.484 -9.766 1.00 95.94 89 SER A CA 1
ATOM 670 C C . SER A 1 89 ? 13.036 -3.695 -8.835 1.00 95.94 89 SER A C 1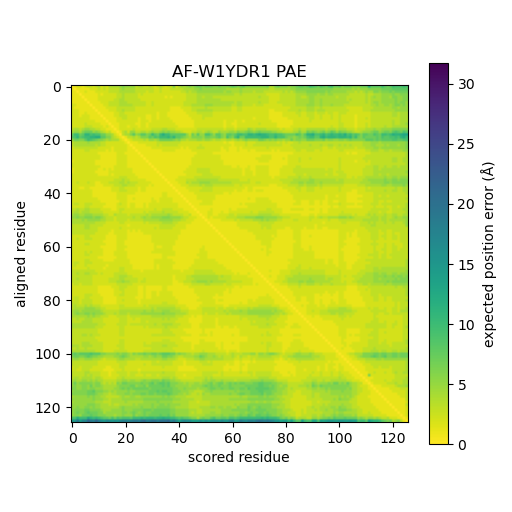
ATOM 672 O O . SER A 1 89 ? 12.378 -3.766 -7.791 1.00 95.94 89 SER A O 1
ATOM 674 N N . THR A 1 90 ? 13.902 -4.649 -9.18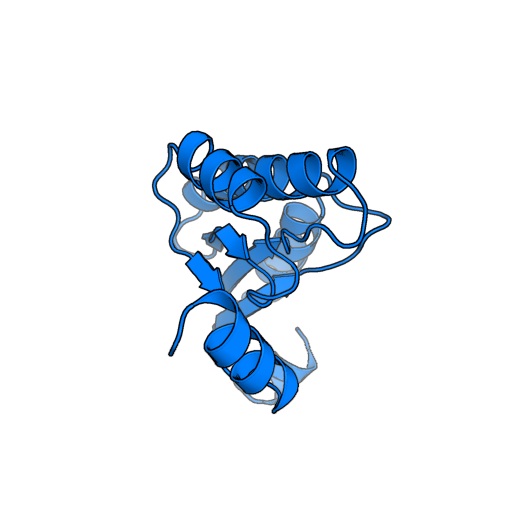9 1.00 96.12 90 THR A N 1
ATOM 675 C CA . THR A 1 90 ? 14.221 -5.801 -8.333 1.00 96.12 90 THR A CA 1
ATOM 676 C C . THR A 1 90 ? 14.742 -5.340 -6.973 1.00 96.12 90 THR A C 1
ATOM 678 O O . THR A 1 90 ? 14.325 -5.867 -5.946 1.00 96.12 90 THR A O 1
ATOM 681 N N . GLU A 1 91 ? 15.585 -4.307 -6.952 1.00 98.00 91 GLU A N 1
ATOM 682 C CA . GLU A 1 91 ? 16.140 -3.711 -5.738 1.00 98.00 91 GLU A CA 1
ATOM 683 C C . GLU A 1 91 ? 15.042 -3.155 -4.824 1.00 98.00 91 GLU A C 1
ATOM 685 O O . GLU A 1 91 ? 15.092 -3.344 -3.606 1.00 98.00 91 GLU A O 1
ATOM 690 N N . THR A 1 92 ? 14.025 -2.507 -5.396 1.00 98.25 92 THR A N 1
ATOM 691 C CA . THR A 1 92 ? 12.866 -2.021 -4.641 1.00 98.25 92 THR A CA 1
ATOM 692 C C . THR A 1 92 ? 12.022 -3.172 -4.104 1.00 98.25 92 THR A C 1
ATOM 694 O O . THR A 1 92 ? 11.631 -3.139 -2.937 1.00 98.25 92 THR A O 1
ATOM 697 N N . LEU A 1 93 ? 11.781 -4.224 -4.891 1.00 97.94 93 LEU A N 1
ATOM 698 C CA . LEU A 1 93 ? 11.044 -5.404 -4.421 1.00 97.94 93 LEU A CA 1
ATOM 699 C C . LEU A 1 93 ? 11.784 -6.135 -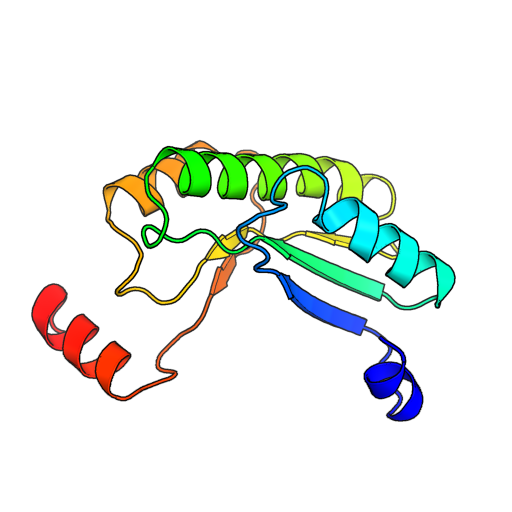3.289 1.00 97.94 93 LEU A C 1
ATOM 701 O O . LEU A 1 93 ? 11.160 -6.526 -2.299 1.00 97.94 93 LEU A O 1
ATOM 705 N N . ASP A 1 94 ? 13.108 -6.268 -3.389 1.00 98.31 94 ASP A N 1
ATOM 706 C CA . ASP A 1 94 ? 13.948 -6.830 -2.329 1.00 98.31 94 ASP A CA 1
ATOM 707 C C . ASP A 1 94 ? 13.914 -5.960 -1.068 1.00 98.31 94 ASP A C 1
ATOM 709 O O . ASP A 1 94 ? 13.773 -6.480 0.043 1.00 98.31 94 ASP A O 1
ATOM 713 N N . TYR A 1 95 ? 13.973 -4.633 -1.224 1.00 98.56 95 TYR A N 1
ATOM 714 C CA . TYR A 1 95 ? 13.855 -3.695 -0.111 1.00 98.56 95 TYR A CA 1
ATOM 715 C C . TYR A 1 95 ? 12.494 -3.818 0.584 1.00 98.56 95 TYR A C 1
ATOM 717 O O . TYR A 1 95 ? 12.440 -3.959 1.808 1.00 98.56 95 TYR A O 1
ATOM 725 N N . VAL A 1 96 ? 11.397 -3.841 -0.177 1.00 98.38 96 VAL A N 1
ATOM 726 C CA . VAL A 1 96 ? 10.040 -4.043 0.347 1.00 98.38 96 VAL A CA 1
ATOM 727 C C . VAL A 1 96 ? 9.942 -5.360 1.113 1.00 98.38 96 VAL A C 1
ATOM 729 O O . VAL A 1 96 ? 9.447 -5.384 2.239 1.00 98.38 96 VAL A O 1
ATOM 732 N N . LYS A 1 97 ? 10.421 -6.461 0.525 1.00 98.00 97 LYS A N 1
ATOM 733 C CA . LYS A 1 97 ? 10.404 -7.784 1.158 1.00 98.00 97 LYS A CA 1
ATOM 734 C C . LYS A 1 97 ? 11.179 -7.788 2.474 1.00 98.00 97 LYS A C 1
ATOM 736 O O . LYS A 1 97 ? 10.700 -8.358 3.449 1.00 98.00 97 LYS A O 1
ATOM 741 N N . ALA A 1 98 ? 12.349 -7.153 2.504 1.00 98.12 98 ALA A N 1
ATOM 742 C CA . ALA A 1 98 ? 13.183 -7.077 3.697 1.00 98.12 98 ALA A CA 1
ATOM 743 C C . ALA A 1 98 ? 12.535 -6.269 4.836 1.00 98.12 98 ALA A C 1
ATOM 745 O O . ALA A 1 98 ? 12.782 -6.576 5.996 1.00 98.12 98 ALA A O 1
ATOM 746 N N . HIS A 1 99 ? 11.706 -5.267 4.518 1.00 98.06 99 HIS A N 1
ATOM 747 C CA . HIS A 1 99 ? 11.102 -4.369 5.513 1.00 98.06 99 HIS A CA 1
ATOM 748 C C . HIS A 1 99 ? 9.647 -4.714 5.860 1.00 98.06 99 HIS A C 1
ATOM 750 O O . HIS A 1 99 ? 9.118 -4.201 6.846 1.00 98.06 99 HIS A O 1
ATOM 756 N N . ASN A 1 100 ? 8.989 -5.604 5.112 1.00 97.50 100 ASN A N 1
ATOM 757 C CA . ASN A 1 100 ? 7.655 -6.117 5.438 1.00 97.50 100 ASN A CA 1
ATOM 758 C C . ASN A 1 100 ? 7.701 -7.183 6.560 1.00 97.50 100 ASN A C 1
ATOM 760 O O . ASN A 1 100 ? 7.172 -8.286 6.419 1.00 97.50 100 ASN A O 1
ATOM 764 N N . GLU A 1 101 ? 8.352 -6.859 7.681 1.00 91.25 101 GLU A N 1
ATOM 765 C CA . GLU A 1 101 ? 8.579 -7.761 8.824 1.00 91.25 101 GLU A CA 1
ATOM 766 C C . GLU A 1 101 ? 7.265 -8.260 9.449 1.00 91.25 101 GLU A C 1
ATOM 768 O O . GLU A 1 101 ? 7.167 -9.390 9.927 1.00 91.25 101 GLU A O 1
ATOM 773 N N . ASP A 1 102 ? 6.232 -7.417 9.404 1.00 90.62 102 ASP A N 1
ATOM 774 C CA . ASP A 1 102 ? 4.899 -7.683 9.939 1.00 90.62 102 ASP A CA 1
ATOM 775 C C . ASP A 1 102 ? 4.015 -8.536 9.008 1.00 90.62 102 ASP A C 1
ATOM 777 O O . ASP A 1 102 ? 2.857 -8.789 9.350 1.00 90.62 102 ASP A O 1
ATOM 781 N N . GLN A 1 103 ? 4.551 -8.981 7.862 1.00 95.56 103 GLN A N 1
ATOM 782 C CA . GLN A 1 103 ? 3.867 -9.798 6.852 1.00 95.56 103 GLN A CA 1
ATOM 783 C C . GLN A 1 103 ? 2.532 -9.195 6.390 1.00 95.56 103 GLN A C 1
ATOM 785 O O . GLN A 1 103 ? 1.520 -9.890 6.271 1.00 95.56 103 GLN A O 1
ATOM 790 N N . LEU A 1 104 ? 2.519 -7.886 6.125 1.00 97.88 104 LEU A N 1
ATOM 791 C CA . LEU A 1 104 ? 1.371 -7.230 5.505 1.00 97.88 104 LEU A CA 1
ATOM 792 C C . LEU A 1 104 ? 1.096 -7.860 4.133 1.00 97.88 104 LEU A C 1
ATOM 794 O O . LEU A 1 104 ? 2.028 -8.181 3.391 1.00 97.88 104 LEU A O 1
ATOM 798 N N . GLY A 1 105 ? -0.184 -8.007 3.782 1.00 98.06 105 GLY A N 1
ATOM 799 C CA . GLY A 1 105 ? -0.580 -8.396 2.427 1.00 98.06 105 GLY A CA 1
ATOM 800 C C . GLY A 1 105 ? -0.181 -7.328 1.405 1.00 98.06 105 GLY A C 1
ATOM 801 O O . GLY A 1 105 ? 0.002 -6.169 1.766 1.00 98.06 105 GLY A O 1
ATOM 802 N N . TYR A 1 106 ? -0.079 -7.698 0.130 1.00 98.12 106 TYR A N 1
ATOM 803 C CA . TYR A 1 106 ? 0.272 -6.771 -0.951 1.00 98.12 106 TYR A CA 1
ATOM 804 C C . TYR A 1 106 ? -0.968 -6.309 -1.713 1.00 98.12 106 TYR A C 1
ATOM 806 O O . TYR A 1 106 ? -1.807 -7.131 -2.080 1.00 98.12 106 TYR A O 1
ATOM 814 N N . HIS A 1 107 ? -1.067 -5.006 -1.964 1.00 98.12 107 HIS A N 1
ATOM 815 C CA . HIS A 1 107 ? -2.055 -4.424 -2.869 1.00 98.12 107 HIS A CA 1
ATOM 816 C C . HIS A 1 107 ? -1.307 -3.870 -4.081 1.00 98.12 107 HIS A C 1
ATOM 818 O O . HIS A 1 107 ? -0.461 -2.992 -3.926 1.00 98.12 107 HIS A O 1
ATOM 824 N N . VAL A 1 108 ? -1.562 -4.432 -5.263 1.00 96.25 108 VAL A N 1
ATOM 825 C CA . VAL A 1 108 ? -0.760 -4.190 -6.468 1.00 96.25 108 VAL A CA 1
ATOM 826 C C . VAL A 1 108 ? -1.633 -4.079 -7.713 1.00 96.25 108 VAL A C 1
ATOM 828 O O . VAL A 1 108 ? -2.644 -4.773 -7.829 1.00 96.25 108 VAL A O 1
ATOM 831 N N . HIS A 1 109 ? -1.220 -3.220 -8.640 1.00 94.69 109 HIS A N 1
ATOM 832 C CA . HIS A 1 109 ? -1.814 -3.099 -9.969 1.00 94.69 109 HIS A CA 1
ATOM 833 C C . HIS A 1 109 ? -1.290 -4.211 -10.883 1.00 94.69 109 HIS A C 1
ATOM 835 O O . HIS A 1 109 ? -0.092 -4.496 -10.898 1.00 94.69 109 HIS A O 1
ATOM 841 N N . VAL A 1 110 ? -2.178 -4.852 -11.646 1.00 93.19 110 VAL A N 1
ATOM 842 C CA . VAL A 1 110 ? -1.818 -5.964 -12.537 1.00 93.19 110 VAL A CA 1
ATOM 843 C C . VAL A 1 110 ? -2.578 -5.835 -13.848 1.00 93.19 110 VAL A C 1
ATOM 845 O O . VAL A 1 110 ? -3.806 -5.832 -13.834 1.00 93.19 110 VAL A O 1
ATOM 848 N N . ALA A 1 111 ? -1.841 -5.801 -14.963 1.00 91.94 111 ALA A N 1
ATOM 849 C CA . ALA A 1 111 ? -2.395 -5.747 -16.318 1.00 91.94 111 ALA A CA 1
ATOM 850 C C . ALA A 1 111 ? -3.479 -4.660 -16.478 1.00 91.94 111 ALA A C 1
ATOM 852 O O . ALA A 1 111 ? -4.560 -4.922 -17.007 1.00 91.94 111 ALA A O 1
ATOM 853 N N . GLU A 1 112 ? -3.192 -3.456 -15.981 1.00 90.44 112 GLU A N 1
ATOM 854 C CA . GLU A 1 112 ? -4.096 -2.309 -16.057 1.00 90.44 112 GLU A CA 1
ATOM 855 C C . GLU A 1 112 ? -4.103 -1.721 -17.471 1.00 90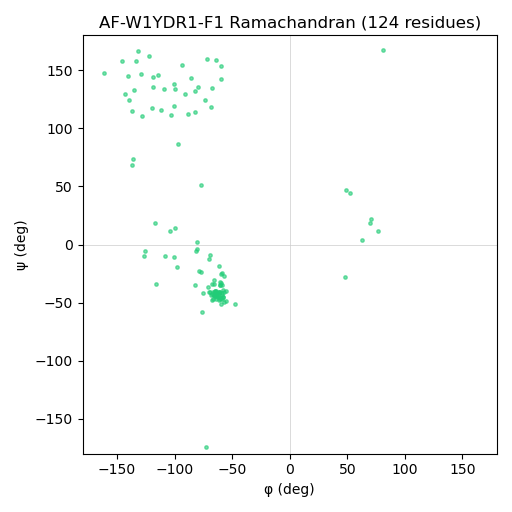.44 112 GLU A C 1
ATOM 857 O O . GLU A 1 112 ? -5.165 -1.417 -18.017 1.00 90.44 112 GLU A O 1
ATOM 862 N N . GLY A 1 113 ? -2.920 -1.618 -18.081 1.00 89.62 113 GLY A N 1
ATOM 863 C CA . GLY A 1 113 ? -2.725 -1.130 -19.442 1.00 89.62 113 GLY A CA 1
ATOM 864 C C . GLY A 1 113 ? -2.029 -2.140 -20.361 1.00 89.62 113 GLY A C 1
ATOM 865 O O . GLY A 1 113 ? -1.386 -3.089 -19.902 1.00 89.62 113 GLY A O 1
ATOM 866 N N . PRO A 1 114 ? -2.115 -1.952 -21.692 1.00 91.75 114 PRO A N 1
ATOM 867 C CA . PRO A 1 114 ? -1.325 -2.733 -22.645 1.00 91.75 114 PRO A CA 1
ATOM 868 C C . PRO A 1 114 ? 0.189 -2.579 -22.425 1.00 91.75 114 PRO A C 1
ATOM 870 O O . PRO A 1 114 ? 0.945 -3.493 -22.757 1.00 91.75 114 PRO A O 1
ATOM 873 N N . GLU A 1 115 ? 0.629 -1.461 -21.845 1.00 90.69 115 GLU A N 1
ATOM 874 C CA . GLU A 1 115 ? 2.021 -1.196 -21.485 1.00 90.69 115 GLU A CA 1
ATOM 875 C C . GLU A 1 115 ? 2.528 -2.177 -20.422 1.00 90.69 115 GLU A C 1
ATOM 877 O O . GLU A 1 115 ? 3.635 -2.688 -20.569 1.00 90.69 115 GLU A O 1
ATOM 882 N N . ASP A 1 116 ? 1.708 -2.519 -19.417 1.00 91.12 116 ASP A N 1
ATOM 883 C CA . ASP A 1 116 ? 2.057 -3.524 -18.400 1.00 91.12 116 ASP A CA 1
ATOM 884 C C . ASP A 1 116 ? 2.371 -4.873 -19.046 1.00 91.12 116 ASP A C 1
ATOM 886 O O . ASP A 1 116 ? 3.345 -5.545 -18.706 1.00 91.12 116 ASP A O 1
ATOM 890 N N . VAL A 1 117 ? 1.526 -5.272 -20.001 1.00 91.69 117 VAL A N 1
ATOM 891 C CA . VAL A 1 117 ? 1.646 -6.553 -20.700 1.00 91.69 117 VAL A CA 1
ATOM 892 C C . VAL A 1 117 ? 2.887 -6.563 -21.586 1.00 91.69 117 VAL A C 1
ATOM 894 O O . VAL A 1 117 ? 3.608 -7.558 -21.615 1.00 91.69 117 VAL A O 1
ATOM 897 N N . ALA A 1 118 ? 3.140 -5.479 -22.320 1.00 93.50 118 ALA A N 1
ATOM 898 C CA . ALA A 1 118 ? 4.319 -5.368 -23.171 1.00 93.50 118 ALA A CA 1
ATOM 899 C C . ALA A 1 118 ? 5.615 -5.396 -22.345 1.00 93.50 118 ALA A C 1
ATOM 901 O O . ALA A 1 118 ? 6.509 -6.181 -22.659 1.00 93.50 118 ALA A O 1
ATOM 902 N N . ASP A 1 119 ? 5.679 -4.617 -21.260 1.00 93.56 119 ASP A N 1
ATOM 903 C CA . ASP A 1 119 ? 6.833 -4.563 -20.355 1.00 93.56 119 ASP A CA 1
ATOM 904 C C . ASP A 1 119 ? 7.096 -5.924 -19.696 1.00 93.56 119 ASP A C 1
ATOM 906 O O . ASP A 1 119 ? 8.236 -6.390 -19.655 1.00 93.56 119 ASP A O 1
ATOM 910 N N . SER A 1 120 ? 6.037 -6.609 -19.247 1.00 93.12 120 SER A N 1
ATOM 911 C CA . SER A 1 120 ? 6.153 -7.934 -18.630 1.00 93.12 120 SER A CA 1
ATOM 912 C C . SER A 1 120 ? 6.680 -8.991 -19.610 1.00 93.12 120 SER A C 1
ATOM 914 O O . SER A 1 120 ? 7.596 -9.746 -19.269 1.00 93.12 120 SER A O 1
ATOM 916 N N . LYS A 1 121 ? 6.183 -8.990 -20.857 1.00 93.81 121 LYS A N 1
ATOM 917 C CA . LYS A 1 121 ? 6.677 -9.865 -21.935 1.00 93.81 121 LYS A CA 1
ATOM 918 C C . LYS A 1 121 ? 8.140 -9.619 -22.240 1.00 93.81 121 LYS A C 1
ATOM 920 O O . LYS A 1 121 ? 8.908 -10.569 -22.367 1.00 93.81 121 LYS A O 1
ATOM 925 N N . GLU A 1 122 ? 8.512 -8.353 -22.380 1.00 94.81 122 GLU A N 1
ATOM 926 C CA . GLU A 1 122 ? 9.863 -7.960 -22.757 1.00 94.81 122 GLU A CA 1
ATOM 927 C C . GLU A 1 122 ? 10.880 -8.307 -21.665 1.00 94.81 122 GLU A C 1
ATOM 929 O O . GLU A 1 122 ? 11.916 -8.904 -21.957 1.00 94.81 122 GLU A O 1
ATOM 934 N N . LYS A 1 123 ? 10.579 -7.980 -20.403 1.00 91.44 123 LYS A N 1
ATOM 935 C CA . LYS A 1 123 ? 11.515 -8.168 -19.286 1.00 91.44 123 LYS A CA 1
ATOM 936 C C . LYS A 1 123 ? 11.526 -9.585 -18.723 1.00 91.44 123 LYS A C 1
ATOM 938 O O . LYS A 1 123 ? 12.577 -10.049 -18.284 1.00 91.44 123 LYS A O 1
ATOM 943 N N . TYR A 1 124 ? 10.377 -10.261 -18.704 1.00 91.56 124 TYR A N 1
ATOM 944 C CA . TYR A 1 124 ? 10.198 -11.515 -17.962 1.00 91.56 124 TYR A CA 1
ATOM 945 C C . TYR A 1 124 ? 9.678 -12.681 -18.813 1.00 91.56 124 TYR A C 1
ATOM 947 O O . TYR A 1 124 ? 9.616 -13.804 -18.316 1.00 91.56 124 TYR A O 1
ATOM 955 N N . GLY A 1 125 ? 9.335 -12.455 -20.087 1.00 89.50 125 GLY A N 1
ATOM 956 C CA . GLY A 1 125 ? 8.860 -13.506 -20.993 1.00 89.50 125 GLY A CA 1
ATOM 957 C C . GLY A 1 125 ? 7.457 -14.036 -20.678 1.00 89.50 125 GLY A C 1
ATOM 958 O O . GLY A 1 125 ? 7.149 -15.162 -21.070 1.00 89.50 125 GLY A O 1
ATOM 959 N N . MET A 1 126 ? 6.634 -13.259 -19.961 1.00 74.56 126 MET A N 1
ATOM 960 C CA . MET A 1 126 ? 5.251 -13.606 -19.595 1.00 74.56 126 MET A CA 1
ATOM 961 C C . MET A 1 126 ? 4.226 -12.984 -20.532 1.00 74.56 126 MET A C 1
ATOM 963 O O . MET A 1 126 ? 4.256 -11.748 -20.653 1.00 74.56 126 MET A O 1
#

Organism: NCBI:txid408170

Nearest PDB structures (foldseek):
  1cec-assembly1_A  TM=5.179E-01  e=6.149E-01  Acetivibrio thermocellus
  3fyp-assembly1_B  TM=5.062E-01  e=7.016E-01  Neisseria meningitidis serogroup B
  4jte-assembly1_B  TM=4.564E-01  e=1.767E+00  Neisseria meningitidis MC58
  3stc-assembly1_B  TM=4.434E-01  e=2.154E+00  Neisseria meningitidis MC58
  3stf-assembly1_B  TM=4.499E-01  e=3.200E+00  Neisseria meningitidis MC58

Secondary structure (DSSP, 8-state):
-HHHHHTT--EEEEEE--SS--TTHHHHHHHHHHHTT-EEEEEEEE-GGGHHHHHHHHHHHHHHHHHHHTT-TTTEEEEEEE--GGG--HHHHHHHHHH-TT-PEEEE--S-SHHHHHHHHHHH--

Sequence (126 aa):
YLGCIENGVTTIFDHHASYGEVPNSLSIIADVAKQFGVRSCLCYEVSDRNGVDQMKAAVAENVRFGKEAKQDPSRLAAMMGLHASFTLSTETLDYVKAHNEDQLGYHVHVAEGPEDVADSKEKYGM